Protein AF-A0A5B2YQ68-F1 (afdb_monomer_lite)

Secondary structure (DSSP, 8-state):
---PPPS-TTTGGGS-HHHHHHHHT-GGG-----HHHHHHHTT--TTT--EETTTTEEPPHHHHHHHHHHHHHHHHHHHHHHHHHTT---

Foldseek 3Di:
DDWDQDDDPPLCPLFDPVLVVCLSVVVLRTDDDDPQRCVQCPRHQLVRRQDSVVVRGGDPPVVSVVRNVSSVVVRVVSVVSSCVSVVVDD

pLDDT: mean 79.7, std 15.73, range [32.34, 95.12]

Structure (mmCIF, N/CA/C/O backbone):
data_AF-A0A5B2YQ68-F1
#
_entry.id   AF-A0A5B2YQ68-F1
#
loop_
_atom_site.group_PDB
_atom_site.id
_atom_site.type_symbol
_atom_site.label_atom_id
_atom_site.label_alt_id
_atom_site.label_comp_id
_atom_site.label_asym_id
_atom_site.label_entity_id
_atom_site.label_seq_id
_atom_site.pdbx_PDB_ins_code
_atom_site.Cartn_x
_atom_site.Cartn_y
_atom_site.Cartn_z
_atom_site.occupancy
_atom_site.B_iso_or_equiv
_atom_site.auth_seq_id
_atom_site.auth_comp_id
_atom_site.auth_asym_id
_atom_site.auth_atom_id
_atom_site.pdbx_PDB_model_num
ATOM 1 N N . MET A 1 1 ? 6.004 14.021 8.802 1.00 32.34 1 MET A N 1
ATOM 2 C CA . MET A 1 1 ? 5.055 13.101 8.150 1.00 32.34 1 MET A CA 1
ATOM 3 C C . MET A 1 1 ? 5.830 11.827 7.939 1.00 32.34 1 MET A C 1
ATOM 5 O O . MET A 1 1 ? 6.829 11.875 7.238 1.00 32.34 1 MET A O 1
ATOM 9 N N . ASP A 1 2 ? 5.455 10.764 8.637 1.00 36.28 2 ASP A N 1
ATOM 10 C CA . ASP A 1 2 ? 6.126 9.475 8.504 1.00 36.28 2 ASP A CA 1
ATOM 11 C C . ASP A 1 2 ? 5.508 8.807 7.271 1.00 36.28 2 ASP A C 1
ATOM 13 O O . ASP A 1 2 ? 4.324 8.476 7.274 1.00 36.28 2 ASP A O 1
ATOM 17 N N . VAL A 1 3 ? 6.262 8.765 6.172 1.00 37.94 3 VAL A N 1
ATOM 18 C CA . VAL A 1 3 ? 5.810 8.212 4.891 1.00 37.94 3 VAL A CA 1
ATOM 19 C C . VAL A 1 3 ? 6.189 6.735 4.889 1.00 37.94 3 VAL A C 1
ATOM 21 O O . VAL A 1 3 ? 7.360 6.400 4.736 1.00 37.94 3 VAL A O 1
ATOM 24 N N . GLU A 1 4 ? 5.226 5.848 5.127 1.00 44.34 4 GLU A N 1
ATOM 25 C CA . GLU A 1 4 ? 5.435 4.413 4.923 1.00 44.34 4 GLU A CA 1
ATOM 26 C C . GLU A 1 4 ? 5.292 4.088 3.439 1.00 44.34 4 GLU A C 1
ATOM 28 O O . GLU A 1 4 ? 4.251 4.333 2.829 1.00 44.34 4 GLU A O 1
ATOM 33 N N . ILE A 1 5 ? 6.359 3.537 2.867 1.00 47.97 5 ILE A N 1
ATOM 34 C CA . ILE A 1 5 ? 6.379 3.038 1.500 1.00 47.97 5 ILE A CA 1
ATOM 35 C C . ILE A 1 5 ? 5.801 1.628 1.527 1.00 47.97 5 ILE A C 1
ATOM 37 O O . ILE A 1 5 ? 6.337 0.727 2.175 1.00 47.97 5 ILE A O 1
ATOM 41 N N . PHE A 1 6 ? 4.673 1.457 0.854 1.00 51.34 6 PHE A N 1
ATOM 42 C CA . PHE A 1 6 ? 4.019 0.171 0.720 1.00 51.34 6 PHE A CA 1
ATOM 43 C C . PHE A 1 6 ? 4.708 -0.653 -0.372 1.00 51.34 6 PHE A C 1
ATOM 45 O O . PHE A 1 6 ? 5.128 -0.117 -1.395 1.00 51.34 6 PHE A O 1
ATOM 52 N N . ILE A 1 7 ? 4.742 -1.969 -0.145 1.00 47.62 7 ILE A N 1
ATOM 53 C CA . ILE A 1 7 ? 4.860 -3.023 -1.165 1.00 47.62 7 ILE A CA 1
ATOM 54 C C . ILE A 1 7 ? 6.306 -3.389 -1.609 1.00 47.62 7 ILE A C 1
ATOM 56 O O . ILE A 1 7 ? 6.994 -2.698 -2.349 1.00 47.62 7 ILE A O 1
ATOM 60 N N . TYR A 1 8 ? 6.703 -4.580 -1.134 1.00 46.19 8 TYR A N 1
ATOM 61 C CA . TYR A 1 8 ? 7.719 -5.546 -1.594 1.00 46.19 8 TYR A CA 1
ATOM 62 C C . TYR A 1 8 ? 9.206 -5.162 -1.708 1.00 46.19 8 TYR A C 1
ATOM 64 O O . TYR A 1 8 ? 9.770 -4.973 -2.782 1.00 46.19 8 TYR A O 1
ATOM 72 N N . SER A 1 9 ? 9.911 -5.367 -0.590 1.00 47.59 9 SER A N 1
ATOM 73 C CA . SER A 1 9 ? 11.377 -5.488 -0.511 1.00 47.59 9 SER A CA 1
ATOM 74 C C . SER A 1 9 ? 11.981 -6.678 -1.292 1.00 47.59 9 SER A C 1
ATOM 76 O O . SER A 1 9 ? 13.203 -6.768 -1.392 1.00 47.59 9 SER A O 1
ATOM 78 N N . ILE A 1 10 ? 11.178 -7.609 -1.827 1.00 45.94 10 ILE A N 1
ATOM 79 C CA . ILE A 1 10 ? 11.683 -8.863 -2.427 1.00 45.94 10 ILE A CA 1
ATOM 80 C C . ILE A 1 10 ? 11.823 -8.797 -3.960 1.0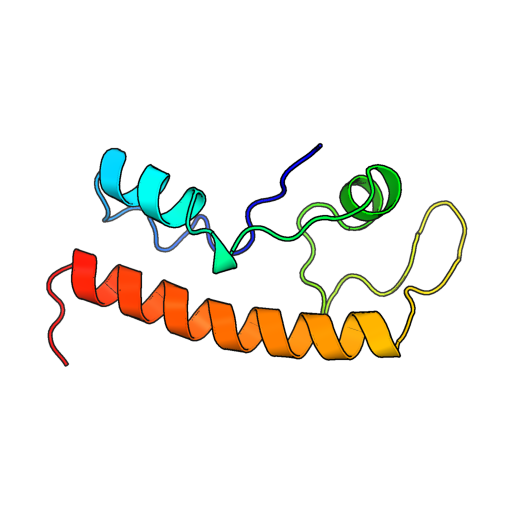0 45.94 10 ILE A C 1
ATOM 82 O O . ILE A 1 10 ? 12.694 -9.467 -4.511 1.00 45.94 10 ILE A O 1
ATOM 86 N N . PHE A 1 11 ? 11.063 -7.948 -4.666 1.00 48.41 11 PHE A N 1
ATOM 87 C CA . PHE A 1 11 ? 11.131 -7.867 -6.138 1.00 48.41 11 PHE A CA 1
ATOM 88 C C . PHE A 1 11 ? 12.071 -6.777 -6.682 1.00 48.41 11 PHE A C 1
ATOM 90 O O . PHE A 1 11 ? 12.498 -6.864 -7.836 1.00 48.41 11 PHE A O 1
ATOM 97 N N . CYS A 1 12 ? 12.486 -5.823 -5.842 1.00 57.25 12 CYS A N 1
ATOM 98 C CA . CYS A 1 12 ? 13.417 -4.744 -6.195 1.00 57.25 12 CYS A CA 1
ATOM 99 C C . CYS A 1 12 ? 14.884 -5.178 -6.358 1.00 57.25 12 CYS A C 1
ATOM 101 O O . CYS A 1 12 ? 15.679 -4.419 -6.902 1.00 57.25 12 CYS A O 1
ATOM 103 N N . TYR A 1 13 ? 15.266 -6.392 -5.940 1.00 59.06 13 TYR A N 1
ATOM 104 C CA . TYR A 1 13 ? 16.675 -6.832 -5.902 1.00 59.06 13 TYR A CA 1
ATOM 105 C C . TYR A 1 13 ? 17.367 -6.907 -7.278 1.00 59.06 13 TYR A C 1
ATOM 107 O O . TYR A 1 13 ? 18.576 -7.106 -7.355 1.00 59.06 13 TYR A O 1
ATOM 115 N N . LYS A 1 14 ? 16.599 -6.785 -8.368 1.00 71.62 14 LYS A N 1
ATOM 116 C CA . LYS A 1 14 ? 17.094 -6.776 -9.754 1.00 71.62 14 LYS A CA 1
ATOM 117 C C . LYS A 1 14 ? 17.032 -5.399 -10.428 1.00 71.62 14 LYS A C 1
ATOM 119 O O . LYS A 1 14 ? 17.372 -5.311 -11.601 1.00 71.62 14 LYS A O 1
ATOM 124 N N . LEU A 1 15 ? 16.577 -4.370 -9.714 1.00 79.56 15 LEU A N 1
ATOM 125 C CA . LEU A 1 15 ? 16.604 -2.976 -10.155 1.00 79.56 15 LEU A CA 1
ATOM 126 C C . LEU A 1 15 ? 17.883 -2.301 -9.655 1.00 79.56 15 LEU A C 1
ATOM 128 O O . LEU A 1 15 ? 18.372 -2.642 -8.574 1.00 79.56 15 LEU A O 1
ATOM 132 N N . ASP A 1 16 ? 18.404 -1.336 -10.411 1.00 85.38 16 ASP A N 1
ATOM 133 C CA . ASP A 1 16 ? 19.489 -0.490 -9.916 1.00 85.38 16 ASP A CA 1
ATOM 134 C C . ASP A 1 16 ? 19.000 0.457 -8.806 1.00 85.38 16 ASP A C 1
ATOM 136 O O . ASP A 1 16 ? 17.802 0.666 -8.605 1.00 85.38 16 ASP A O 1
ATOM 1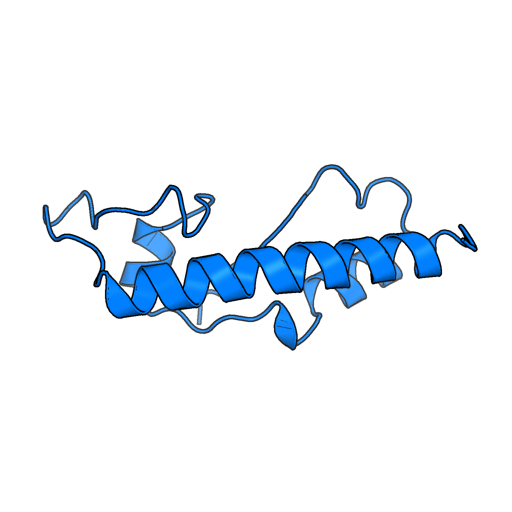40 N N . TYR A 1 17 ? 19.938 1.037 -8.056 1.00 81.19 17 TYR A N 1
ATOM 141 C CA . TYR A 1 17 ? 19.605 1.882 -6.909 1.00 81.19 17 TYR A CA 1
ATOM 142 C C . TYR A 1 17 ? 18.713 3.076 -7.280 1.00 81.19 17 TYR A C 1
ATOM 144 O O . TYR A 1 17 ? 17.818 3.435 -6.519 1.00 81.19 17 TYR A O 1
ATOM 152 N N . LYS A 1 18 ? 18.909 3.681 -8.456 1.00 86.56 18 LYS A N 1
ATOM 153 C CA . LYS A 1 18 ? 18.093 4.816 -8.891 1.00 86.56 18 LYS A CA 1
ATOM 154 C C . LYS A 1 18 ? 16.668 4.361 -9.198 1.00 86.56 18 LYS A C 1
ATOM 156 O O . LYS A 1 18 ? 15.725 4.967 -8.706 1.00 86.56 18 LYS A O 1
ATOM 161 N N . GLN A 1 19 ? 16.517 3.261 -9.928 1.00 84.81 19 GLN A N 1
ATOM 162 C CA . GLN A 1 19 ? 15.219 2.660 -10.233 1.00 84.81 19 GLN A CA 1
ATOM 163 C C . GLN A 1 19 ? 14.454 2.258 -8.963 1.00 84.81 19 GLN A C 1
ATOM 165 O O . GLN A 1 19 ? 13.245 2.469 -8.876 1.00 84.81 19 GLN A O 1
ATOM 170 N N . GLN A 1 20 ? 15.151 1.716 -7.959 1.00 82.44 20 GLN A N 1
ATOM 171 C CA . GLN A 1 20 ? 14.558 1.416 -6.654 1.00 82.44 20 GLN A CA 1
ATOM 172 C C . GLN A 1 20 ? 14.035 2.684 -5.977 1.00 82.44 20 GLN A C 1
ATOM 174 O O . GLN A 1 20 ? 12.898 2.703 -5.518 1.00 82.44 20 GLN A O 1
ATOM 179 N N . ILE A 1 21 ? 14.840 3.747 -5.935 1.00 83.00 21 ILE A N 1
ATOM 180 C CA . ILE A 1 21 ? 14.457 5.025 -5.324 1.00 83.00 21 ILE A CA 1
ATOM 181 C C . ILE A 1 21 ? 13.287 5.677 -6.072 1.00 83.00 21 ILE A C 1
ATOM 183 O O . ILE A 1 21 ? 12.375 6.194 -5.428 1.00 83.00 21 ILE A O 1
ATOM 187 N N . ASP A 1 22 ? 13.264 5.621 -7.402 1.00 84.19 22 ASP A N 1
ATOM 188 C CA . ASP A 1 22 ? 12.166 6.158 -8.214 1.00 84.19 22 ASP A CA 1
ATOM 189 C C . ASP A 1 22 ? 10.855 5.393 -7.961 1.00 84.19 22 ASP A C 1
ATOM 191 O O . ASP A 1 22 ? 9.791 6.000 -7.837 1.00 84.19 22 ASP A O 1
ATOM 195 N N . LEU A 1 23 ? 10.927 4.064 -7.813 1.00 81.88 23 LEU A N 1
ATOM 196 C CA . LEU A 1 23 ? 9.771 3.228 -7.486 1.00 81.88 23 LEU A CA 1
ATOM 197 C C . LEU A 1 23 ? 9.278 3.455 -6.047 1.00 81.88 23 LEU A C 1
ATOM 199 O O . LEU A 1 23 ? 8.074 3.552 -5.809 1.00 81.88 23 LEU A O 1
ATOM 203 N N . LEU A 1 24 ? 10.203 3.581 -5.091 1.00 78.12 24 LEU A N 1
ATOM 204 C CA . LEU A 1 24 ? 9.909 3.911 -3.693 1.00 78.12 24 LEU A CA 1
ATOM 205 C C . LEU A 1 24 ? 9.220 5.280 -3.568 1.00 78.12 24 LEU A C 1
ATOM 207 O O . LEU A 1 24 ? 8.296 5.434 -2.774 1.00 78.12 24 LEU A O 1
ATOM 211 N N . ASN A 1 25 ? 9.636 6.253 -4.383 1.00 81.62 25 ASN A N 1
ATOM 212 C CA . ASN A 1 25 ? 9.059 7.597 -4.439 1.00 81.62 25 ASN A CA 1
ATOM 213 C C . ASN A 1 25 ? 7.904 7.723 -5.437 1.00 81.62 25 ASN A C 1
ATOM 215 O O . ASN A 1 25 ? 7.505 8.839 -5.781 1.00 81.62 25 ASN A O 1
ATOM 219 N N . TYR A 1 26 ? 7.355 6.609 -5.921 1.00 82.94 26 TYR A N 1
ATOM 220 C CA . TYR A 1 26 ? 6.239 6.664 -6.843 1.00 82.94 26 TYR A CA 1
ATOM 221 C C . TYR A 1 26 ? 5.039 7.328 -6.162 1.00 82.94 26 TYR A C 1
ATOM 223 O O . TYR A 1 26 ? 4.498 6.797 -5.198 1.00 82.94 26 TYR A O 1
ATOM 231 N N . GLU A 1 27 ? 4.612 8.492 -6.656 1.00 81.06 27 GLU A N 1
ATOM 232 C CA . GLU A 1 27 ? 3.639 9.354 -5.968 1.00 81.06 27 GLU A CA 1
ATOM 233 C C . GLU A 1 27 ? 2.345 8.618 -5.600 1.00 81.06 27 GLU A C 1
ATOM 235 O O . GLU A 1 27 ? 1.814 8.790 -4.504 1.00 81.06 27 GLU A O 1
ATOM 240 N N . LYS A 1 28 ? 1.861 7.725 -6.474 1.00 80.44 28 LYS A N 1
ATOM 241 C CA . LYS A 1 28 ? 0.647 6.951 -6.185 1.00 80.44 28 LYS A CA 1
ATOM 242 C C . LYS A 1 28 ? 0.826 5.942 -5.041 1.00 80.44 28 LYS A C 1
ATOM 244 O O . LYS A 1 28 ? -0.177 5.563 -4.436 1.00 80.44 28 LYS A O 1
ATOM 249 N N . ASN A 1 29 ? 2.065 5.537 -4.748 1.00 72.56 29 ASN A N 1
ATOM 250 C CA . ASN A 1 29 ? 2.449 4.677 -3.625 1.00 72.56 29 ASN A CA 1
ATOM 251 C C . ASN A 1 29 ? 2.554 5.444 -2.292 1.00 72.56 29 ASN A C 1
ATOM 253 O O . ASN A 1 29 ? 2.673 4.842 -1.228 1.00 72.56 29 ASN A O 1
ATOM 257 N N . ILE A 1 30 ? 2.491 6.779 -2.323 1.00 74.75 30 ILE A N 1
ATOM 258 C CA . ILE A 1 30 ? 2.527 7.608 -1.122 1.00 74.75 30 ILE A CA 1
ATOM 259 C C . ILE A 1 30 ? 1.099 7.792 -0.604 1.00 74.75 30 ILE A C 1
ATOM 261 O O . ILE A 1 30 ? 0.241 8.394 -1.253 1.00 74.75 30 ILE A O 1
ATOM 265 N N . MET A 1 31 ? 0.842 7.294 0.6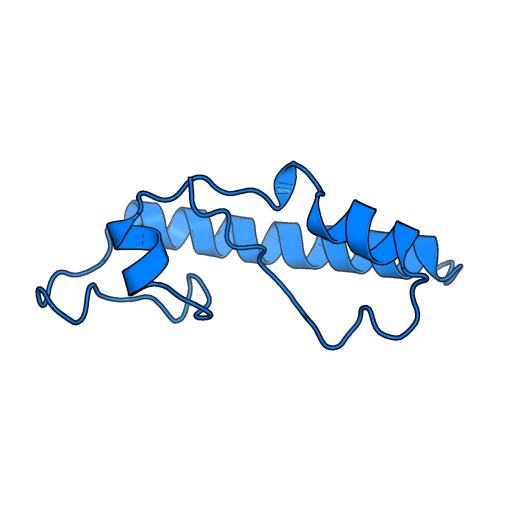06 1.00 79.31 31 MET A N 1
ATOM 266 C CA . MET A 1 31 ? -0.420 7.502 1.313 1.00 79.31 31 MET A CA 1
ATOM 267 C C . MET A 1 31 ? -0.189 8.223 2.633 1.00 79.31 31 MET A C 1
ATOM 269 O O . MET A 1 31 ? 0.494 7.730 3.526 1.00 79.31 31 MET A O 1
ATOM 273 N N . GLY A 1 32 ? -0.815 9.392 2.773 1.00 78.38 32 GLY A N 1
ATOM 274 C CA . GLY A 1 32 ? -0.802 10.140 4.023 1.00 78.38 32 GLY A CA 1
ATOM 275 C C . GLY A 1 32 ? -1.618 9.425 5.097 1.00 78.38 32 GLY A C 1
ATOM 276 O O . GLY A 1 32 ? -2.847 9.388 5.027 1.00 78.38 32 GLY A O 1
ATOM 277 N N . LEU A 1 33 ? -0.938 8.891 6.108 1.00 84.25 33 LEU A N 1
ATOM 278 C CA . LEU A 1 33 ? -1.543 8.448 7.359 1.00 84.25 33 LEU A CA 1
ATOM 279 C C . LEU A 1 33 ? -1.199 9.436 8.478 1.00 84.25 33 LEU A C 1
ATOM 281 O O . LEU A 1 33 ? -0.161 10.102 8.458 1.00 84.25 33 LEU A O 1
ATOM 285 N N . SER A 1 34 ? -2.073 9.538 9.482 1.00 87.06 34 SER A N 1
ATOM 286 C CA . SER A 1 34 ? -1.703 10.228 10.719 1.00 87.06 34 SER A CA 1
ATOM 287 C C . SER A 1 34 ? -0.548 9.478 11.390 1.00 87.06 34 SER A C 1
ATOM 289 O O . SER A 1 34 ? -0.407 8.269 11.221 1.00 87.06 34 SER A O 1
ATOM 291 N N . ARG A 1 35 ? 0.265 10.164 12.199 1.00 87.00 35 ARG A N 1
ATOM 292 C CA . ARG A 1 35 ? 1.390 9.533 12.912 1.00 87.00 35 ARG A CA 1
ATOM 293 C C . ARG A 1 35 ? 0.960 8.305 13.724 1.00 87.00 35 ARG A C 1
ATOM 295 O O . ARG A 1 35 ? 1.653 7.294 13.725 1.00 87.00 35 ARG A O 1
ATOM 302 N N . SER A 1 36 ? -0.184 8.389 14.405 1.00 87.38 36 SER A N 1
ATOM 303 C CA . SER A 1 36 ? -0.734 7.283 15.196 1.00 87.38 36 SER A CA 1
ATOM 304 C C . SER A 1 36 ? -1.248 6.139 14.324 1.00 87.38 36 SER A C 1
ATOM 306 O O . SER A 1 36 ? -0.995 4.982 14.649 1.00 87.38 36 SER A O 1
ATOM 308 N N . ALA A 1 37 ? -1.916 6.442 13.207 1.00 87.00 37 ALA A N 1
ATOM 309 C CA . ALA A 1 37 ? -2.337 5.439 12.232 1.00 87.00 37 ALA A CA 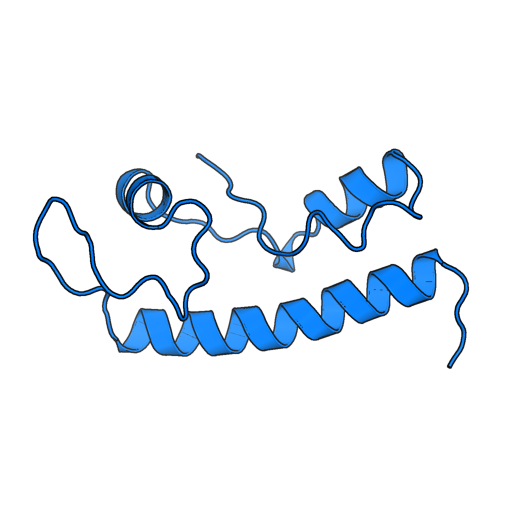1
ATOM 310 C C . ALA A 1 37 ? -1.138 4.722 11.614 1.00 87.00 37 ALA A C 1
ATOM 312 O O . ALA A 1 37 ? -1.126 3.497 11.576 1.00 87.00 37 ALA A O 1
ATOM 313 N N . ASN A 1 38 ? -0.108 5.471 11.221 1.00 87.75 38 ASN A N 1
ATOM 314 C CA . ASN A 1 38 ? 1.117 4.924 10.656 1.00 87.75 38 ASN A CA 1
ATOM 315 C C . ASN A 1 38 ? 1.825 4.009 11.664 1.00 87.75 38 ASN A C 1
ATOM 317 O O . ASN A 1 38 ? 2.052 2.841 11.388 1.00 87.75 38 ASN A O 1
ATOM 321 N N . ALA A 1 39 ? 2.037 4.480 12.898 1.00 88.50 39 ALA A N 1
ATOM 322 C CA . ALA A 1 39 ? 2.652 3.672 13.954 1.00 88.50 39 ALA A CA 1
ATOM 323 C C . ALA A 1 39 ? 1.833 2.420 14.326 1.00 88.50 39 ALA A C 1
ATOM 325 O O . ALA A 1 39 ? 2.397 1.377 14.652 1.00 88.50 39 ALA A O 1
ATOM 326 N N . SER A 1 40 ? 0.500 2.517 14.306 1.00 91.25 40 SER A N 1
ATOM 327 C CA . SER A 1 40 ? -0.394 1.393 14.604 1.00 91.25 40 SER A CA 1
ATOM 328 C C . SER A 1 40 ? -0.387 0.336 13.501 1.00 91.25 40 SER A C 1
ATOM 330 O O . SER A 1 40 ? -0.389 -0.872 13.785 1.00 91.25 40 SER A O 1
ATOM 332 N N . LYS A 1 41 ? -0.405 0.801 12.253 1.00 89.12 41 LYS A N 1
ATOM 333 C CA . LYS A 1 41 ? -0.396 -0.039 11.071 1.00 89.12 41 LYS A CA 1
ATOM 334 C C . LYS A 1 41 ? 0.956 -0.727 10.911 1.00 89.12 41 LYS A C 1
ATOM 336 O O . LYS A 1 41 ? 0.986 -1.958 10.827 1.00 89.12 41 LYS A O 1
ATOM 341 N N . ASN A 1 42 ? 2.042 0.046 10.946 1.00 86.06 42 ASN A N 1
ATOM 342 C CA . ASN A 1 42 ? 3.401 -0.419 10.700 1.00 86.06 42 ASN A CA 1
ATOM 343 C C . ASN A 1 42 ? 3.476 -1.153 9.338 1.00 86.06 42 ASN A C 1
ATOM 345 O O . ASN A 1 42 ? 2.706 -0.890 8.411 1.00 86.06 42 ASN A O 1
ATOM 349 N N . ASN A 1 43 ? 4.331 -2.165 9.237 1.00 81.38 43 ASN A N 1
ATOM 350 C CA . ASN A 1 43 ? 4.521 -3.012 8.061 1.00 81.38 43 ASN A CA 1
ATOM 351 C C . ASN A 1 43 ? 3.332 -3.906 7.644 1.00 81.38 43 ASN A C 1
ATOM 353 O O . ASN A 1 43 ? 3.486 -4.686 6.707 1.00 81.38 43 ASN A O 1
ATOM 357 N N . LYS A 1 44 ? 2.178 -3.845 8.318 1.00 86.81 44 LYS A N 1
ATOM 358 C CA . LYS A 1 44 ? 0.990 -4.622 7.927 1.00 86.81 44 LYS A CA 1
ATOM 359 C C . LYS A 1 44 ? 0.414 -4.101 6.614 1.00 86.81 44 LYS A C 1
ATOM 361 O O . LYS A 1 44 ? 0.494 -2.906 6.340 1.00 86.81 44 LYS A O 1
ATOM 366 N N . SER A 1 45 ? -0.246 -4.957 5.848 1.00 87.56 45 SER A N 1
ATOM 367 C CA . SER A 1 45 ? -1.155 -4.523 4.776 1.00 87.56 45 SER A CA 1
ATOM 368 C C . SER A 1 45 ? -2.420 -3.863 5.346 1.00 87.56 45 SER A C 1
ATOM 370 O O . SER A 1 45 ? -2.739 -4.007 6.534 1.00 87.56 45 SER A O 1
ATOM 372 N N . TYR A 1 46 ? -3.199 -3.168 4.511 1.00 89.56 46 TYR A N 1
ATOM 373 C CA . TYR A 1 46 ? -4.526 -2.693 4.935 1.00 89.56 46 TYR A CA 1
ATOM 374 C C . TYR A 1 46 ? -5.504 -3.852 5.184 1.00 89.56 46 TYR A C 1
ATOM 376 O O . TYR A 1 46 ? -6.460 -3.707 5.954 1.00 89.56 46 TYR A O 1
ATOM 384 N N . LEU A 1 47 ? -5.254 -5.017 4.577 1.00 90.38 47 LEU A N 1
ATOM 385 C CA . LEU A 1 47 ? -5.994 -6.242 4.861 1.00 90.38 47 LEU A CA 1
ATOM 386 C C . LEU A 1 47 ? -5.642 -6.831 6.232 1.00 90.38 47 LEU A C 1
ATOM 388 O O . LEU A 1 47 ? -6.513 -7.400 6.868 1.00 90.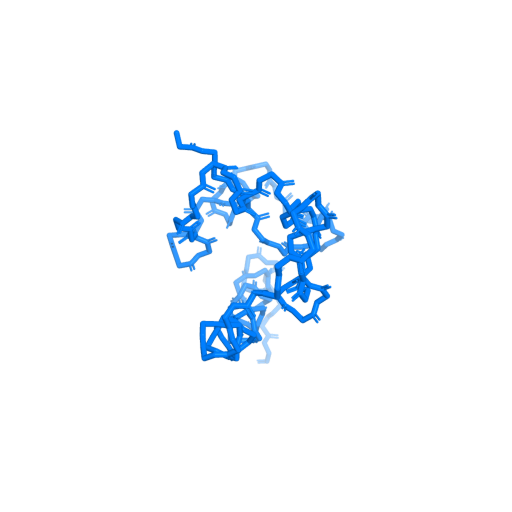38 47 LEU A O 1
ATOM 392 N N . GLU A 1 48 ? -4.423 -6.672 6.735 1.00 92.19 48 GLU A N 1
ATOM 393 C CA . GLU A 1 48 ? -4.034 -7.181 8.062 1.00 92.19 48 GLU A CA 1
ATOM 394 C C . GLU A 1 48 ? -4.282 -6.168 9.191 1.00 92.19 48 GLU A C 1
ATOM 396 O O . GLU A 1 48 ? -4.398 -6.533 10.364 1.00 92.19 48 GLU A O 1
ATOM 401 N N . TRP A 1 49 ? -4.342 -4.875 8.870 1.00 93.38 49 TRP A N 1
ATOM 402 C CA . TRP A 1 49 ? -4.539 -3.818 9.857 1.00 93.38 49 TRP A CA 1
ATOM 403 C C . TRP A 1 49 ? -6.020 -3.613 10.194 1.00 93.38 49 TRP A C 1
ATOM 405 O O . TRP A 1 49 ? -6.709 -2.761 9.635 1.00 93.38 49 TRP A O 1
ATOM 415 N N . GLU A 1 50 ? -6.513 -4.422 11.131 1.00 93.94 50 GLU A N 1
ATOM 416 C CA . GLU A 1 50 ? -7.923 -4.396 11.544 1.00 93.94 50 GLU A CA 1
ATOM 417 C C . GLU A 1 50 ? -8.221 -3.426 12.692 1.00 93.94 50 GLU A C 1
ATOM 419 O O . GLU A 1 50 ? -9.341 -2.924 12.815 1.00 93.94 50 GLU A O 1
ATOM 424 N N . GLU A 1 51 ? -7.228 -3.174 13.546 1.00 94.19 51 GLU A N 1
ATOM 425 C CA . GLU A 1 51 ? -7.411 -2.470 14.813 1.00 94.19 51 GLU A CA 1
ATOM 426 C C . GLU A 1 51 ? -6.179 -1.670 15.255 1.00 94.19 51 GLU A C 1
ATOM 428 O O . GLU A 1 51 ? -5.019 -2.049 15.040 1.00 94.19 51 GLU A O 1
ATOM 433 N N . TYR A 1 52 ? -6.459 -0.585 15.970 1.00 90.62 52 TYR A N 1
ATOM 434 C CA . TYR A 1 52 ? -5.518 0.137 16.809 1.00 90.62 52 TYR A CA 1
ATOM 435 C C . TYR A 1 52 ? -5.310 -0.646 18.108 1.00 90.62 52 TYR A C 1
ATOM 437 O O . TYR A 1 52 ? -6.014 -0.437 19.093 1.00 90.62 52 TYR A O 1
ATOM 445 N N . LYS A 1 53 ? -4.351 -1.584 18.101 1.00 87.44 53 LYS A N 1
ATOM 446 C CA . LYS A 1 53 ? -4.125 -2.539 19.208 1.00 87.44 53 LYS A CA 1
ATOM 447 C C . LYS A 1 53 ? -3.997 -1.905 20.594 1.00 87.44 53 LYS A C 1
ATOM 449 O O . LYS A 1 53 ? -4.408 -2.514 21.573 1.00 87.44 53 LYS A O 1
ATOM 454 N N . LYS A 1 54 ? -3.390 -0.719 20.691 1.00 87.12 54 LYS A N 1
ATOM 455 C CA . LYS A 1 54 ? -3.157 -0.052 21.978 1.00 87.12 54 LYS A CA 1
ATOM 456 C C . LYS A 1 54 ? -4.457 0.496 22.576 1.00 87.12 54 LYS A C 1
ATOM 458 O O . LYS A 1 54 ? -4.615 0.494 23.791 1.00 87.12 54 LYS A O 1
ATOM 463 N N . GLU A 1 55 ? -5.376 0.939 21.729 1.00 88.88 55 GLU A N 1
ATOM 464 C CA . GLU A 1 55 ? -6.644 1.556 22.108 1.00 88.88 55 GLU A CA 1
ATOM 465 C C . GLU A 1 55 ? -7.833 0.579 22.027 1.00 88.88 55 GLU A C 1
ATOM 467 O O . GLU A 1 55 ? -8.911 0.894 22.522 1.00 88.88 55 GLU A O 1
ATOM 472 N N . GLY A 1 56 ? -7.664 -0.593 21.401 1.00 91.44 56 GLY A N 1
ATOM 473 C CA . GLY A 1 56 ? -8.741 -1.566 21.166 1.00 91.44 56 GLY A CA 1
ATOM 474 C C . GLY A 1 56 ? -9.810 -1.069 20.183 1.00 91.44 56 GLY A C 1
ATOM 475 O O . GLY A 1 56 ? -10.936 -1.563 20.174 1.00 91.44 56 GLY A O 1
ATOM 476 N N . ILE A 1 57 ? -9.479 -0.058 19.376 1.00 92.88 57 ILE A N 1
ATOM 477 C CA . ILE A 1 57 ? -10.405 0.595 18.446 1.00 92.88 57 ILE A CA 1
ATOM 478 C C . ILE A 1 57 ? -10.256 -0.049 17.071 1.00 92.88 57 ILE A C 1
ATOM 480 O O . ILE A 1 57 ? -9.153 -0.126 16.530 1.00 92.88 57 ILE A O 1
ATOM 484 N N . LYS A 1 58 ? -11.367 -0.472 16.464 1.00 94.75 58 LYS A N 1
ATOM 485 C CA . LYS A 1 58 ? -11.353 -0.968 15.083 1.00 94.75 58 LYS A CA 1
ATOM 486 C C . LYS A 1 58 ? -11.018 0.156 14.110 1.00 94.75 58 LYS A C 1
ATOM 488 O O . LYS A 1 58 ? -11.507 1.277 14.244 1.00 94.75 58 LYS A O 1
ATOM 493 N N . VAL A 1 59 ? -10.217 -0.161 13.100 1.00 93.44 59 VAL A N 1
ATOM 494 C CA . VAL A 1 59 ? -10.026 0.733 11.957 1.00 93.44 59 VAL A CA 1
ATOM 495 C C . VAL A 1 59 ? -11.370 0.885 11.246 1.00 93.44 59 VAL A C 1
ATOM 497 O O . VAL A 1 59 ? -12.110 -0.090 11.097 1.00 93.44 59 VAL A O 1
ATOM 500 N N . ASP A 1 60 ? -11.697 2.106 10.817 1.00 94.00 60 ASP A N 1
ATOM 501 C CA . ASP A 1 60 ? -12.935 2.359 10.083 1.00 94.00 60 ASP A CA 1
ATOM 502 C C . ASP A 1 60 ? -13.039 1.433 8.861 1.00 94.00 60 ASP A C 1
ATOM 504 O O . ASP A 1 60 ? -12.153 1.388 8.004 1.00 94.00 60 ASP A O 1
ATOM 508 N N . SER A 1 61 ? -14.133 0.676 8.792 1.00 93.75 61 SER A N 1
ATOM 509 C CA . SER A 1 61 ? -14.318 -0.361 7.774 1.00 93.75 61 SER A CA 1
ATOM 510 C C . SER A 1 61 ? -14.439 0.217 6.362 1.00 93.75 61 SER A C 1
ATOM 512 O O . SER A 1 61 ? -13.946 -0.385 5.408 1.00 93.75 61 SER A O 1
ATOM 514 N N . THR A 1 62 ? -15.024 1.411 6.215 1.00 95.12 62 THR A N 1
ATOM 515 C CA . THR A 1 62 ? -15.162 2.086 4.916 1.00 95.12 62 THR A CA 1
ATOM 516 C C . THR A 1 62 ? -13.798 2.523 4.394 1.00 95.12 62 THR A C 1
ATOM 518 O O . THR A 1 62 ? -13.441 2.241 3.247 1.00 95.12 62 THR A O 1
ATOM 521 N N . PHE A 1 63 ? -13.007 3.165 5.254 1.00 90.50 63 PHE A N 1
ATOM 522 C CA . PHE A 1 63 ? -11.622 3.518 4.990 1.00 90.50 63 PHE A CA 1
ATOM 523 C C . PHE A 1 63 ? -10.805 2.279 4.623 1.00 90.50 63 PHE A C 1
ATOM 525 O O . PHE A 1 63 ? -10.174 2.258 3.566 1.00 90.50 63 PHE A O 1
ATOM 532 N N . ARG A 1 64 ? -10.859 1.231 5.451 1.00 92.75 64 ARG A N 1
ATOM 533 C CA . ARG A 1 64 ? -10.078 0.007 5.259 1.00 92.75 64 ARG A CA 1
ATOM 534 C C . ARG A 1 64 ? -10.408 -0.668 3.930 1.00 92.75 64 ARG A C 1
ATOM 536 O O . ARG A 1 64 ? -9.499 -0.950 3.157 1.00 92.75 64 ARG A O 1
ATOM 543 N N . ASN A 1 65 ? -11.689 -0.828 3.602 1.00 94.00 65 ASN A N 1
ATOM 544 C CA . ASN A 1 65 ? -12.119 -1.424 2.334 1.00 94.00 65 ASN A CA 1
ATOM 545 C C . ASN A 1 65 ? -11.652 -0.620 1.114 1.00 94.00 65 ASN A C 1
ATOM 547 O O . ASN A 1 65 ? -11.252 -1.202 0.106 1.00 94.00 65 ASN A O 1
ATOM 551 N N . ARG A 1 66 ? -11.682 0.717 1.188 1.00 93.19 66 ARG A N 1
ATOM 552 C CA . ARG A 1 66 ? -11.150 1.575 0.120 1.00 93.19 66 ARG A CA 1
ATOM 553 C C . ARG A 1 66 ? -9.642 1.390 -0.039 1.00 93.19 66 ARG A C 1
ATOM 555 O O . ARG A 1 66 ? -9.159 1.305 -1.164 1.00 93.19 66 ARG A O 1
ATOM 562 N N . MET A 1 67 ? -8.914 1.325 1.072 1.00 90.38 67 MET A N 1
ATOM 563 C CA . MET A 1 67 ? -7.463 1.180 1.045 1.00 90.38 67 MET A CA 1
ATOM 564 C C . MET A 1 67 ? -7.016 -0.198 0.560 1.00 90.38 67 MET A C 1
ATOM 566 O O . MET A 1 67 ? -6.087 -0.253 -0.230 1.00 90.38 67 MET A O 1
ATOM 570 N N . ILE A 1 68 ? -7.719 -1.276 0.922 1.00 89.88 68 ILE A N 1
ATOM 571 C CA . ILE A 1 68 ? -7.460 -2.629 0.398 1.00 89.88 68 ILE A CA 1
ATOM 572 C C . ILE A 1 68 ? -7.577 -2.657 -1.132 1.00 89.88 68 ILE A C 1
ATOM 574 O O . ILE A 1 68 ? -6.722 -3.216 -1.813 1.00 89.88 68 ILE A O 1
ATOM 578 N N . LYS A 1 69 ? -8.616 -2.025 -1.697 1.00 91.69 69 LYS A N 1
ATOM 579 C CA . LYS A 1 69 ? -8.774 -1.943 -3.160 1.00 91.69 69 LYS A CA 1
ATOM 580 C C . LYS A 1 69 ? -7.628 -1.171 -3.807 1.00 91.69 69 LYS A C 1
ATOM 582 O O . LYS A 1 69 ? -7.049 -1.645 -4.777 1.00 91.69 69 LYS A O 1
ATOM 587 N N . LYS A 1 70 ? -7.275 -0.017 -3.232 1.00 88.75 70 LYS A N 1
ATOM 588 C CA . LYS A 1 70 ? -6.167 0.808 -3.722 1.00 88.75 70 LYS A CA 1
ATOM 589 C C . LYS A 1 70 ? -4.825 0.072 -3.641 1.00 88.75 70 LYS A C 1
ATOM 591 O O . LYS A 1 70 ? -4.042 0.155 -4.575 1.00 88.75 70 LYS A O 1
ATOM 596 N N . GLU A 1 71 ? -4.576 -0.657 -2.556 1.00 87.19 71 GLU A N 1
ATOM 597 C CA . GLU A 1 71 ? -3.376 -1.480 -2.358 1.00 87.19 71 GLU A CA 1
ATOM 598 C C . GLU A 1 71 ? -3.261 -2.549 -3.458 1.00 87.19 71 GLU A C 1
ATOM 600 O O . GLU A 1 71 ? -2.223 -2.642 -4.105 1.00 87.19 71 GLU A O 1
ATOM 605 N N . ALA A 1 72 ? -4.353 -3.257 -3.765 1.00 87.19 72 ALA A N 1
ATOM 606 C CA . ALA A 1 72 ? -4.383 -4.269 -4.825 1.00 87.19 72 ALA A CA 1
ATOM 607 C C . ALA A 1 72 ? -4.225 -3.694 -6.249 1.00 87.19 72 ALA A C 1
ATOM 609 O O . ALA A 1 72 ? -3.669 -4.348 -7.133 1.00 87.19 72 ALA A O 1
ATOM 610 N N . GLU A 1 73 ? -4.738 -2.489 -6.511 1.00 89.31 73 GLU A N 1
ATOM 611 C CA . GLU A 1 73 ? -4.536 -1.788 -7.788 1.00 89.31 73 GLU A CA 1
ATOM 612 C C . GLU A 1 73 ? -3.081 -1.328 -7.946 1.00 89.31 73 GLU A C 1
ATOM 614 O O . GLU A 1 73 ? -2.470 -1.548 -8.994 1.00 89.31 73 GLU A O 1
ATOM 619 N N . LEU A 1 74 ? -2.512 -0.748 -6.887 1.00 86.06 74 LEU A N 1
ATOM 620 C CA . LEU A 1 74 ? -1.126 -0.287 -6.865 1.00 86.06 74 LEU A CA 1
ATOM 621 C C . LEU A 1 74 ? -0.134 -1.434 -6.982 1.00 86.06 74 LEU A C 1
ATOM 623 O O . LEU A 1 74 ? 0.862 -1.282 -7.677 1.00 86.06 74 LEU A O 1
ATOM 627 N N . GLU A 1 75 ? -0.401 -2.577 -6.355 1.00 84.50 75 GLU A N 1
ATOM 628 C CA . GLU A 1 75 ? 0.456 -3.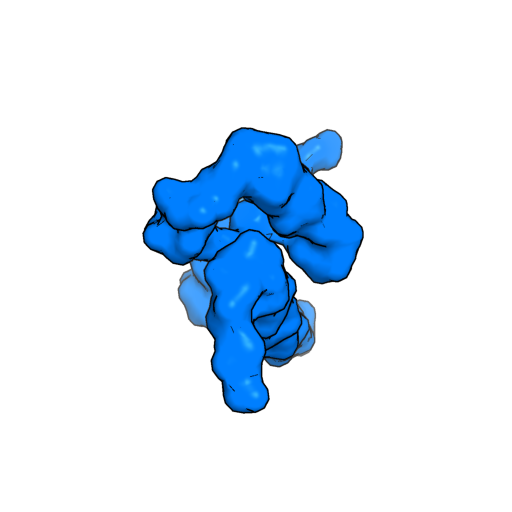757 -6.465 1.00 84.50 75 GLU A CA 1
ATOM 629 C C . GLU A 1 75 ? 0.640 -4.178 -7.929 1.00 84.50 75 GLU A C 1
ATOM 631 O O . GLU A 1 75 ? 1.764 -4.405 -8.377 1.00 84.50 75 GLU A O 1
ATOM 636 N N . LYS A 1 76 ? -0.447 -4.192 -8.711 1.00 86.06 76 LYS A N 1
ATOM 637 C CA . LYS A 1 76 ? -0.398 -4.499 -10.148 1.00 86.06 76 LYS A CA 1
ATOM 638 C C . LYS A 1 76 ? 0.380 -3.446 -10.932 1.00 86.06 76 LYS A C 1
ATOM 640 O O . LYS A 1 76 ? 1.182 -3.798 -11.791 1.00 86.06 76 LYS A O 1
ATOM 645 N N . GLU A 1 77 ? 0.149 -2.166 -10.646 1.00 87.25 77 GLU A N 1
ATOM 646 C CA . GLU A 1 77 ? 0.834 -1.062 -11.326 1.00 87.25 77 GLU A CA 1
ATOM 647 C C . GLU A 1 77 ? 2.340 -1.040 -11.017 1.00 87.25 77 GLU A C 1
ATOM 649 O O . GLU A 1 77 ? 3.160 -0.887 -11.920 1.00 87.25 77 GLU A O 1
ATOM 654 N N . ILE A 1 78 ? 2.718 -1.251 -9.755 1.00 84.19 78 ILE A N 1
ATOM 655 C CA . ILE A 1 78 ? 4.111 -1.355 -9.309 1.00 84.19 78 ILE A CA 1
ATOM 656 C C . ILE A 1 78 ? 4.778 -2.565 -9.959 1.00 84.19 78 ILE A C 1
ATOM 658 O O . ILE A 1 78 ? 5.891 -2.441 -10.467 1.00 84.19 78 ILE A O 1
ATOM 662 N N . GLN A 1 79 ? 4.101 -3.715 -10.004 1.00 82.81 79 GLN A N 1
ATOM 663 C CA . GLN A 1 79 ? 4.642 -4.903 -10.655 1.00 82.81 79 GLN A CA 1
ATOM 664 C C . GLN A 1 79 ? 4.864 -4.674 -12.156 1.00 82.81 79 GLN A C 1
ATOM 666 O O . GLN A 1 79 ? 5.928 -5.018 -12.666 1.00 82.81 79 GLN A O 1
ATOM 671 N N . HIS A 1 80 ? 3.924 -4.015 -12.838 1.00 85.31 80 HIS A N 1
ATOM 672 C CA . HIS A 1 80 ? 4.083 -3.635 -14.242 1.00 85.31 80 HIS A CA 1
ATOM 673 C C . HIS A 1 80 ? 5.307 -2.733 -14.448 1.00 85.31 80 HIS A C 1
ATOM 675 O O . HIS A 1 80 ? 6.145 -3.023 -15.295 1.00 85.31 80 HIS A O 1
ATOM 681 N N . LYS A 1 81 ? 5.478 -1.701 -13.610 1.00 85.44 81 LYS A N 1
ATOM 682 C CA . LYS A 1 81 ? 6.664 -0.828 -13.647 1.00 85.44 81 LYS A CA 1
ATOM 683 C C . LYS A 1 81 ? 7.963 -1.593 -13.420 1.00 85.44 81 LYS A C 1
ATOM 685 O O . LYS A 1 81 ? 8.958 -1.326 -14.085 1.00 85.44 81 LYS A O 1
ATOM 690 N N . ILE A 1 82 ? 7.976 -2.542 -12.484 1.00 84.56 82 ILE A N 1
ATOM 691 C CA . ILE A 1 82 ? 9.142 -3.403 -12.253 1.00 84.56 82 ILE A CA 1
ATOM 692 C C . ILE A 1 82 ? 9.460 -4.217 -13.513 1.00 84.56 82 ILE A C 1
ATOM 694 O O . ILE A 1 82 ? 10.633 -4.381 -13.845 1.00 84.56 82 ILE A O 1
ATOM 698 N N . ASP A 1 83 ? 8.450 -4.746 -14.200 1.00 84.94 83 ASP A N 1
ATOM 699 C CA . ASP A 1 83 ? 8.646 -5.549 -15.407 1.00 84.94 83 ASP A CA 1
ATOM 700 C C . ASP A 1 83 ? 9.131 -4.709 -16.599 1.00 84.94 83 ASP A C 1
ATOM 702 O O . ASP A 1 83 ? 10.101 -5.118 -17.246 1.00 84.94 83 ASP A O 1
ATOM 706 N N . GLU A 1 84 ? 8.584 -3.502 -16.792 1.00 85.62 84 GLU A N 1
ATOM 707 C CA . GLU A 1 84 ? 9.082 -2.501 -17.751 1.00 85.62 84 GLU A CA 1
ATOM 708 C C . GLU A 1 84 ? 10.558 -2.162 -17.490 1.00 85.62 84 GLU A C 1
ATOM 710 O O . GLU A 1 84 ? 11.400 -2.253 -18.383 1.00 85.62 84 GLU A O 1
ATOM 715 N N . LEU A 1 85 ? 10.910 -1.834 -16.240 1.00 84.62 85 LEU A N 1
ATOM 716 C CA . LEU A 1 85 ? 12.282 -1.477 -15.856 1.00 84.62 85 LEU A CA 1
ATOM 717 C C . LEU A 1 85 ? 13.275 -2.634 -16.027 1.00 84.62 85 LEU A C 1
ATOM 719 O O . LEU A 1 85 ? 14.477 -2.406 -16.166 1.00 84.62 85 LEU A O 1
ATOM 723 N N . ARG A 1 86 ? 12.785 -3.878 -16.017 1.00 83.25 86 ARG A N 1
ATOM 724 C CA . ARG A 1 86 ? 13.584 -5.089 -16.235 1.00 83.25 86 ARG A CA 1
ATOM 725 C C . ARG A 1 86 ? 13.675 -5.497 -17.706 1.00 83.25 86 ARG A C 1
ATOM 727 O O . ARG A 1 86 ? 14.348 -6.490 -17.982 1.00 83.25 86 ARG A O 1
ATOM 734 N N . GLY A 1 87 ? 13.007 -4.787 -18.619 1.00 77.50 87 GLY A N 1
ATOM 735 C CA . GLY A 1 87 ? 12.950 -5.139 -20.040 1.00 77.50 87 GLY A CA 1
ATOM 736 C C . GLY A 1 87 ? 12.264 -6.483 -20.298 1.00 77.50 87 GLY A C 1
ATOM 737 O O . GLY A 1 87 ? 12.634 -7.196 -21.228 1.00 77.50 87 GLY A O 1
ATOM 738 N N . ARG A 1 88 ? 11.323 -6.884 -19.431 1.00 63.56 88 ARG A N 1
ATOM 739 C CA . ARG A 1 88 ? 10.460 -8.043 -19.684 1.00 63.56 88 ARG A CA 1
ATOM 740 C C . ARG A 1 88 ? 9.237 -7.550 -20.446 1.00 63.56 88 ARG A C 1
ATOM 742 O O . ARG A 1 88 ? 8.206 -7.286 -19.840 1.00 63.56 88 ARG A O 1
ATOM 749 N N . ASP A 1 89 ? 9.392 -7.401 -21.756 1.00 52.44 89 ASP A N 1
ATOM 750 C CA . ASP A 1 89 ? 8.264 -7.186 -22.660 1.00 52.44 89 ASP A CA 1
ATOM 751 C C . ASP A 1 89 ? 7.325 -8.408 -22.576 1.00 52.44 89 ASP A C 1
ATOM 753 O O . ASP A 1 89 ? 7.793 -9.553 -22.578 1.00 52.44 89 ASP A O 1
ATOM 757 N N . PHE A 1 90 ? 6.021 -8.160 -22.426 1.00 53.81 90 PHE A N 1
ATOM 758 C CA . PHE A 1 90 ? 4.972 -9.187 -22.469 1.00 53.81 90 PHE A CA 1
ATOM 759 C C . PHE A 1 90 ? 4.625 -9.564 -23.910 1.00 53.81 90 PHE A C 1
ATOM 761 O O . PHE A 1 90 ? 4.528 -8.641 -24.751 1.00 53.81 90 PHE A O 1
#

Radius of gyration: 14.73 Å; chains: 1; bounding box: 35×22×45 Å

Sequence (90 aa):
MDVEIFIYSIFCYKLDYKQQIDLLNYEKNIMGLSRSANASKNNKSYLEWEEYKKEGIKVDSTFRNRMIKKEAELEKEIQHKIDELRGRDF